Protein AF-A0A7C3PI34-F1 (afdb_monomer)

Foldseek 3Di:
DFLLLCVLLVVVQVVCQPPPLPQWGWDDDPRDIAIDGDDDPVPDDPVNVVVSVVSRVVCVVCPCVVSLLVSLLVVLLVLLQVCVVVVHDLVRSLVVLVVCLVVCVCVSNPSPPDDSVVSNVSNNVSNVVCNVVHD

Organism: NCBI:txid2282169

pLDDT: mean 86.51, std 11.8, range [46.59, 96.94]

Nearest PDB structures (foldseek):
  4mu5-assembly1_A  TM=3.185E-01  e=6.752E-01  Mus musculus
  8k8x-assembly1_B  TM=3.211E-01  e=9.393E-01  Meiothermus taiwanensis
  4mpm-assembly1_A  TM=2.311E-01  e=1.237E+00  Homo sapiens
  8wub-assembly1_A  TM=2.070E-01  e=8.890E-01  Homo sapiens

Structure (mmCIF, N/CA/C/O backbone):
data_AF-A0A7C3PI34-F1
#
_entry.id   AF-A0A7C3PI34-F1
#
loop_
_atom_site.group_PDB
_atom_site.id
_atom_site.type_symbol
_atom_site.label_atom_id
_atom_site.label_alt_id
_atom_site.label_comp_id
_atom_site.labe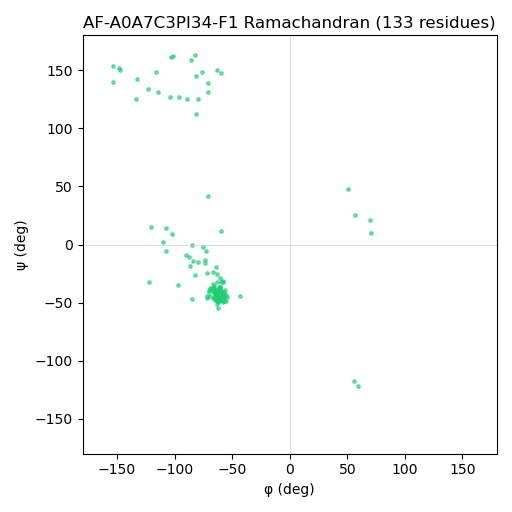l_asym_id
_atom_site.label_entity_id
_atom_site.label_seq_id
_atom_site.pdbx_PDB_ins_code
_atom_site.Cartn_x
_atom_site.Cartn_y
_atom_site.Cartn_z
_atom_site.occupancy
_atom_site.B_iso_or_equiv
_atom_site.auth_seq_id
_atom_site.auth_comp_id
_atom_site.auth_asym_id
_atom_site.auth_atom_id
_atom_site.pdbx_PDB_model_num
ATOM 1 N N . MET A 1 1 ? 12.969 -2.439 1.006 1.00 82.75 1 MET A N 1
ATOM 2 C CA . MET A 1 1 ? 12.348 -2.947 2.250 1.00 82.75 1 MET A CA 1
ATOM 3 C C . MET A 1 1 ? 12.422 -4.475 2.241 1.00 82.75 1 MET A C 1
ATOM 5 O O . MET A 1 1 ? 12.294 -5.023 1.149 1.00 82.75 1 MET A O 1
ATOM 9 N N . PRO A 1 2 ? 12.654 -5.156 3.380 1.00 88.75 2 PRO A N 1
ATOM 10 C CA . PRO A 1 2 ? 12.619 -6.622 3.456 1.00 88.75 2 PRO A CA 1
ATOM 11 C C . PRO A 1 2 ? 11.252 -7.200 3.058 1.00 88.75 2 PRO A C 1
ATOM 13 O O . PRO A 1 2 ? 10.220 -6.585 3.313 1.00 88.75 2 PRO A O 1
ATOM 16 N N . ALA A 1 3 ? 11.223 -8.389 2.461 1.00 88.06 3 ALA A N 1
ATOM 17 C CA . ALA A 1 3 ? 9.986 -9.045 2.028 1.00 88.06 3 ALA A CA 1
ATOM 18 C C . ALA A 1 3 ? 9.036 -9.346 3.196 1.00 88.06 3 ALA A C 1
ATOM 20 O O . ALA A 1 3 ? 7.824 -9.175 3.070 1.00 88.06 3 ALA A O 1
ATOM 21 N N . GLN A 1 4 ? 9.585 -9.722 4.354 1.00 85.62 4 GLN A N 1
ATOM 22 C CA . GLN A 1 4 ? 8.802 -9.958 5.568 1.00 85.62 4 GLN A CA 1
ATOM 23 C C . GLN A 1 4 ? 7.994 -8.712 5.960 1.00 85.62 4 GLN A C 1
ATOM 25 O O . GLN A 1 4 ? 6.795 -8.797 6.197 1.00 85.62 4 GLN A O 1
ATOM 30 N N . SER A 1 5 ? 8.621 -7.538 5.888 1.00 82.50 5 SER A N 1
ATOM 31 C CA . SER A 1 5 ? 7.983 -6.238 6.117 1.00 82.50 5 SER A CA 1
ATOM 32 C C . SER A 1 5 ? 6.944 -5.855 5.056 1.00 82.50 5 SER A C 1
ATOM 34 O O . SER A 1 5 ? 6.059 -5.053 5.319 1.00 82.50 5 SER A O 1
ATOM 36 N N . ALA A 1 6 ? 7.029 -6.411 3.847 1.00 85.44 6 ALA A N 1
ATOM 37 C CA . ALA A 1 6 ? 6.057 -6.168 2.780 1.00 85.44 6 ALA A CA 1
ATOM 38 C C . ALA A 1 6 ? 4.851 -7.120 2.835 1.00 85.44 6 ALA A C 1
ATOM 40 O O . ALA A 1 6 ? 3.822 -6.847 2.221 1.00 85.44 6 ALA A O 1
ATOM 41 N N . THR A 1 7 ? 4.985 -8.248 3.539 1.00 85.50 7 THR A N 1
ATOM 42 C CA . THR A 1 7 ? 4.018 -9.356 3.520 1.00 85.50 7 THR A CA 1
ATOM 43 C C . THR A 1 7 ? 2.598 -8.927 3.918 1.00 85.50 7 THR A C 1
ATOM 45 O O . THR A 1 7 ? 1.657 -9.336 3.235 1.00 85.50 7 THR A O 1
ATOM 48 N N . PRO A 1 8 ? 2.396 -8.070 4.940 1.00 84.06 8 PRO A N 1
ATOM 49 C CA . PRO A 1 8 ? 1.048 -7.642 5.322 1.00 84.06 8 PRO A CA 1
ATOM 50 C C . PRO A 1 8 ? 0.312 -6.833 4.248 1.00 84.06 8 PRO A C 1
ATOM 52 O O . PRO A 1 8 ? -0.910 -6.760 4.292 1.00 84.06 8 PRO A O 1
ATOM 55 N N . PHE A 1 9 ? 1.041 -6.261 3.286 1.00 85.81 9 PHE A N 1
ATOM 56 C CA . PHE A 1 9 ? 0.513 -5.388 2.236 1.00 85.81 9 PHE A CA 1
ATOM 57 C C . PHE A 1 9 ? 0.373 -6.098 0.887 1.00 85.81 9 PHE A C 1
ATOM 59 O O . PHE A 1 9 ? 0.167 -5.443 -0.128 1.00 85.81 9 PHE A O 1
ATOM 66 N N . LEU A 1 10 ? 0.550 -7.424 0.818 1.00 89.81 10 LEU A N 1
ATOM 67 C CA . LEU A 1 10 ? 0.590 -8.140 -0.463 1.00 89.81 10 LEU A CA 1
ATOM 68 C C . LEU A 1 10 ? -0.661 -7.916 -1.316 1.00 89.81 10 LEU A C 1
ATOM 70 O O . LEU A 1 10 ? -0.538 -7.772 -2.529 1.00 89.81 10 LEU A O 1
ATOM 74 N N . ALA A 1 11 ? -1.843 -7.872 -0.701 1.00 91.31 11 ALA A N 1
ATOM 75 C CA . ALA A 1 11 ? -3.083 -7.623 -1.425 1.00 91.31 11 ALA A CA 1
ATOM 76 C C . ALA A 1 11 ? -3.093 -6.212 -2.033 1.00 91.31 11 ALA A C 1
ATOM 78 O O . ALA A 1 11 ? -3.349 -6.063 -3.224 1.00 91.31 11 ALA A O 1
ATOM 79 N N . GLU A 1 12 ? -2.733 -5.200 -1.248 1.00 90.69 12 GLU A N 1
ATOM 80 C CA . GLU A 1 12 ? -2.669 -3.800 -1.672 1.00 90.69 12 GLU A CA 1
ATOM 81 C C . GLU A 1 12 ? -1.577 -3.571 -2.727 1.00 90.69 12 GLU A C 1
ATOM 83 O O . GLU A 1 12 ? -1.787 -2.842 -3.691 1.00 90.69 12 GLU A O 1
ATOM 88 N N . LEU A 1 13 ? -0.428 -4.242 -2.604 1.00 92.81 13 LEU A N 1
ATOM 89 C CA . LEU A 1 13 ? 0.646 -4.199 -3.601 1.00 92.81 13 LEU A CA 1
ATOM 90 C C . LEU A 1 13 ? 0.200 -4.809 -4.937 1.00 92.81 13 LEU A C 1
ATOM 92 O O . LEU A 1 13 ? 0.547 -4.286 -5.996 1.00 92.81 13 LEU A O 1
ATOM 96 N N . LEU A 1 14 ? -0.561 -5.908 -4.907 1.00 93.88 14 LEU A N 1
ATOM 97 C CA . LEU A 1 14 ? -1.128 -6.524 -6.111 1.00 93.88 14 LEU A CA 1
ATOM 98 C C . LEU A 1 14 ? -2.227 -5.658 -6.739 1.00 93.88 14 LEU A C 1
ATOM 100 O O . LEU A 1 14 ? -2.296 -5.565 -7.961 1.00 93.88 14 LEU A O 1
ATOM 104 N N . GLU A 1 15 ? -3.043 -5.004 -5.918 1.00 92.94 15 GLU A N 1
ATOM 105 C CA . GLU A 1 15 ? -4.056 -4.044 -6.363 1.00 92.94 15 GLU A CA 1
ATOM 106 C C . GLU A 1 15 ? -3.392 -2.828 -7.034 1.00 92.94 15 GLU A C 1
ATOM 108 O O . GLU A 1 15 ? -3.697 -2.498 -8.178 1.00 92.94 15 GLU A O 1
ATOM 113 N N . ALA A 1 16 ? -2.362 -2.247 -6.412 1.00 92.31 16 ALA A N 1
ATOM 114 C CA . ALA A 1 16 ? -1.567 -1.172 -7.008 1.00 92.31 16 ALA A CA 1
ATOM 115 C C . ALA A 1 16 ? -0.876 -1.603 -8.318 1.00 92.31 16 ALA A C 1
ATOM 117 O O . ALA A 1 16 ? -0.822 -0.842 -9.292 1.00 92.31 16 ALA A O 1
ATOM 118 N N . ASN A 1 17 ? -0.381 -2.843 -8.378 1.00 94.44 17 ASN A N 1
ATOM 119 C CA . ASN A 1 17 ? 0.166 -3.435 -9.601 1.00 94.44 17 ASN A CA 1
ATOM 120 C C . ASN A 1 17 ? -0.834 -3.472 -10.757 1.00 94.44 17 ASN A C 1
ATOM 122 O O . ASN A 1 17 ? -0.429 -3.401 -11.915 1.00 94.44 17 ASN A O 1
ATOM 126 N N . PHE A 1 18 ? -2.118 -3.609 -10.442 1.00 91.56 18 PHE A N 1
ATOM 127 C CA . PHE A 1 18 ? -3.177 -3.676 -11.431 1.00 91.56 18 PHE A CA 1
ATOM 128 C C . PHE A 1 18 ? -3.651 -2.278 -11.852 1.00 91.56 18 PHE A C 1
ATOM 130 O O . PHE A 1 18 ? -3.733 -1.999 -13.047 1.00 91.56 18 PHE A O 1
ATOM 137 N N . ASP A 1 19 ? -3.899 -1.387 -10.889 1.00 89.50 19 ASP A N 1
ATOM 138 C CA . ASP A 1 19 ? -4.620 -0.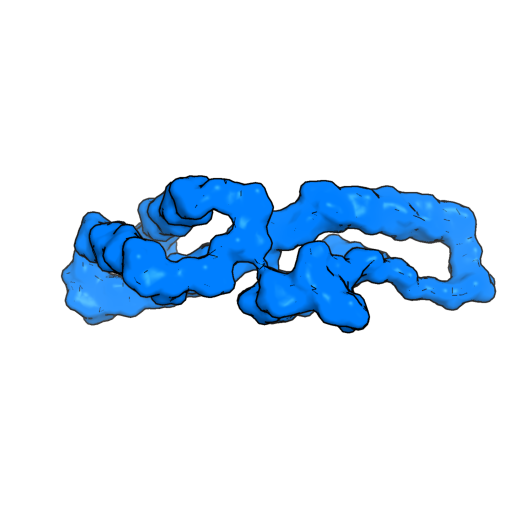137 -11.148 1.00 89.50 19 ASP A CA 1
ATOM 139 C C . ASP A 1 19 ? -3.723 1.090 -11.367 1.00 89.50 19 ASP A C 1
ATOM 141 O O . ASP A 1 19 ? -4.071 1.985 -12.140 1.00 89.50 19 ASP A O 1
ATOM 145 N N . THR A 1 20 ? -2.580 1.186 -10.679 1.00 85.19 20 THR A N 1
ATOM 146 C CA . THR A 1 20 ? -1.894 2.485 -10.506 1.00 85.19 20 THR A CA 1
ATOM 147 C C . THR A 1 20 ? -0.464 2.528 -11.025 1.00 85.19 20 THR A C 1
ATOM 149 O O . THR A 1 20 ? -0.011 3.568 -11.507 1.00 85.19 20 THR A O 1
ATOM 152 N N . THR A 1 21 ? 0.258 1.414 -10.960 1.00 82.25 21 THR A N 1
ATOM 153 C CA . THR A 1 21 ? 1.707 1.376 -11.234 1.00 82.25 21 THR A CA 1
ATOM 154 C C . THR A 1 21 ? 2.069 1.359 -12.731 1.00 82.25 21 THR A C 1
ATOM 156 O O . THR A 1 21 ? 3.186 1.729 -13.096 1.00 82.25 21 THR A O 1
ATOM 159 N N . GLN A 1 22 ? 1.104 1.077 -13.616 1.00 87.06 22 GLN A N 1
ATOM 160 C CA . GLN A 1 22 ? 1.239 1.127 -15.082 1.00 87.06 22 GLN A CA 1
ATOM 161 C C . GLN A 1 22 ? 2.387 0.245 -15.612 1.00 87.06 22 GLN A C 1
ATOM 163 O O . GLN A 1 22 ? 2.331 -0.975 -15.481 1.00 87.06 22 GLN A O 1
ATOM 168 N N . GLU A 1 23 ? 3.411 0.816 -16.257 1.00 89.38 23 GLU A N 1
ATOM 169 C CA . GLU A 1 23 ? 4.528 0.042 -16.811 1.00 89.38 23 GLU A CA 1
ATOM 170 C C . GLU A 1 23 ? 5.506 -0.495 -15.752 1.00 89.38 23 GLU A C 1
ATOM 172 O O . GLU A 1 23 ? 6.293 -1.403 -16.043 1.00 89.38 23 GLU A O 1
ATOM 177 N N . VAL A 1 24 ? 5.461 0.032 -14.525 1.00 94.50 24 VAL A N 1
ATOM 178 C CA . VAL A 1 24 ? 6.252 -0.463 -13.390 1.00 94.50 24 VAL A CA 1
ATOM 179 C C . VAL A 1 24 ? 5.372 -1.284 -12.459 1.00 94.50 24 VAL A C 1
ATOM 181 O O . VAL A 1 24 ? 4.157 -1.192 -12.522 1.00 94.50 24 VAL A O 1
ATOM 184 N N . ARG A 1 25 ? 5.968 -2.110 -11.600 1.00 95.06 25 ARG A N 1
ATOM 185 C CA . ARG A 1 25 ? 5.221 -2.907 -10.618 1.00 95.06 25 ARG A CA 1
ATOM 186 C C . ARG A 1 25 ? 6.061 -3.239 -9.393 1.00 95.06 25 ARG A C 1
ATOM 188 O O . ARG A 1 25 ? 7.282 -3.361 -9.492 1.00 95.06 25 ARG A O 1
ATOM 195 N N . TYR A 1 26 ? 5.413 -3.455 -8.261 1.00 95.50 26 TYR A N 1
ATOM 196 C CA . TYR A 1 26 ? 6.011 -4.078 -7.090 1.00 95.50 26 TYR A CA 1
ATOM 197 C C . TYR A 1 26 ? 6.255 -5.572 -7.325 1.00 95.50 26 TYR A C 1
ATOM 199 O O . TYR A 1 26 ? 5.409 -6.274 -7.882 1.00 95.50 26 TYR A O 1
ATOM 207 N N . ALA A 1 27 ? 7.396 -6.083 -6.874 1.00 95.31 27 ALA A N 1
ATOM 208 C CA . ALA A 1 27 ? 7.703 -7.511 -6.892 1.00 95.31 27 ALA A CA 1
ATOM 209 C C . ALA A 1 27 ? 8.592 -7.898 -5.709 1.00 95.31 27 ALA A C 1
ATOM 211 O O . ALA A 1 27 ? 9.391 -7.092 -5.239 1.00 95.31 27 ALA A O 1
ATOM 212 N N . ILE A 1 28 ? 8.492 -9.146 -5.255 1.00 94.69 28 ILE A N 1
ATOM 213 C CA . ILE A 1 28 ? 9.381 -9.692 -4.226 1.00 94.69 28 ILE A CA 1
ATOM 214 C C . ILE A 1 28 ? 10.394 -10.621 -4.885 1.00 94.69 28 ILE A C 1
ATOM 216 O O . ILE A 1 28 ? 10.027 -11.544 -5.609 1.00 94.69 28 ILE A O 1
ATOM 220 N N . HIS A 1 29 ? 11.674 -10.378 -4.621 1.00 95.19 29 HIS A N 1
ATOM 221 C CA . HIS A 1 29 ? 12.765 -11.236 -5.066 1.00 95.19 29 HIS A CA 1
ATOM 222 C C . HIS A 1 29 ? 13.954 -11.094 -4.113 1.00 95.19 29 HIS A C 1
ATOM 224 O O . HIS A 1 29 ? 14.255 -9.981 -3.681 1.00 95.19 29 HIS A O 1
ATOM 230 N N . GLN A 1 30 ? 14.631 -12.206 -3.798 1.00 94.50 30 GLN A N 1
ATOM 231 C CA . GLN A 1 30 ? 15.763 -12.237 -2.853 1.00 94.50 30 GLN A CA 1
ATOM 232 C C . GLN A 1 30 ? 15.437 -11.552 -1.513 1.00 94.50 30 GLN A C 1
ATOM 234 O O . GLN A 1 30 ? 16.185 -10.698 -1.048 1.00 94.50 30 GLN A O 1
ATOM 239 N N . ASP A 1 31 ? 14.281 -11.887 -0.931 1.00 92.94 31 ASP A N 1
ATOM 240 C CA . ASP A 1 31 ? 13.803 -11.357 0.355 1.00 92.94 31 ASP A CA 1
ATOM 241 C C . ASP A 1 31 ? 13.697 -9.826 0.437 1.00 92.94 31 ASP A C 1
ATOM 243 O O . ASP A 1 31 ? 13.712 -9.237 1.520 1.00 92.94 31 ASP A O 1
ATOM 247 N N . VAL A 1 32 ? 13.526 -9.162 -0.707 1.00 92.69 32 VAL A N 1
ATOM 248 C CA . VAL A 1 32 ? 13.383 -7.708 -0.805 1.00 92.69 32 VAL A CA 1
ATOM 249 C C . VAL A 1 32 ? 12.204 -7.354 -1.707 1.00 92.69 32 VAL A C 1
ATOM 251 O O . VAL A 1 32 ? 11.955 -8.009 -2.720 1.00 92.69 32 VAL A O 1
ATOM 254 N N . LEU A 1 33 ? 11.478 -6.298 -1.333 1.00 92.75 33 LEU A N 1
ATOM 255 C CA . LEU A 1 33 ? 10.495 -5.644 -2.191 1.00 92.75 33 LEU A CA 1
ATOM 256 C C . LEU A 1 33 ? 11.198 -4.707 -3.184 1.00 92.75 33 LEU A C 1
ATOM 258 O O . LEU A 1 33 ? 11.927 -3.796 -2.778 1.00 92.75 33 LEU A O 1
ATOM 262 N N . TRP A 1 34 ? 10.919 -4.909 -4.467 1.00 94.81 34 TRP A N 1
ATOM 263 C CA . TRP A 1 34 ? 11.460 -4.175 -5.606 1.00 94.81 34 TRP A CA 1
ATOM 264 C C . TRP A 1 34 ? 10.371 -3.414 -6.353 1.00 94.81 34 TRP A C 1
ATOM 266 O O . TRP A 1 34 ? 9.250 -3.899 -6.480 1.00 94.81 34 TRP A O 1
ATOM 276 N N . GLY A 1 35 ? 10.742 -2.269 -6.925 1.00 95.19 35 GLY A N 1
ATOM 277 C CA . GLY A 1 35 ? 10.056 -1.708 -8.086 1.00 95.19 35 GLY A CA 1
ATOM 278 C C . GLY A 1 35 ? 10.705 -2.257 -9.354 1.00 95.19 35 GLY A C 1
ATOM 279 O O . GLY A 1 35 ? 11.923 -2.162 -9.512 1.00 95.19 35 GLY A O 1
ATOM 280 N N . VAL A 1 36 ? 9.912 -2.854 -10.238 1.00 95.94 36 VAL A N 1
ATOM 281 C CA . VAL A 1 36 ? 10.388 -3.567 -11.425 1.00 95.94 36 VAL A CA 1
ATOM 282 C C . VAL A 1 36 ? 9.757 -2.978 -12.677 1.00 95.94 36 VAL A C 1
ATOM 284 O O . VAL A 1 36 ? 8.547 -2.791 -12.749 1.00 95.94 36 VAL A O 1
ATOM 287 N N . PHE A 1 37 ? 10.592 -2.751 -13.687 1.00 95.94 37 PHE A N 1
ATOM 288 C CA . PHE A 1 37 ? 10.184 -2.520 -15.067 1.00 95.94 37 PHE A CA 1
ATOM 289 C C . PHE A 1 37 ? 10.699 -3.683 -15.915 1.00 95.94 37 PHE A C 1
ATOM 291 O O . PHE A 1 37 ? 11.868 -4.056 -15.812 1.00 95.94 37 PHE A O 1
ATOM 298 N N . GLN A 1 38 ? 9.837 -4.266 -16.746 1.00 94.38 38 GLN A N 1
ATOM 299 C CA . GLN A 1 38 ? 10.210 -5.356 -17.643 1.00 94.38 38 GLN A CA 1
ATOM 300 C C . GLN A 1 38 ? 9.657 -5.074 -19.034 1.00 94.38 38 GLN A C 1
ATOM 302 O O . GLN A 1 38 ? 8.452 -4.902 -19.199 1.00 94.38 38 GLN A O 1
ATOM 307 N N . HIS A 1 39 ? 10.538 -5.075 -20.033 1.00 94.56 39 HIS A N 1
ATOM 308 C CA . HIS A 1 39 ? 10.181 -4.786 -21.416 1.00 94.56 39 HIS A CA 1
ATOM 309 C C . HIS A 1 39 ? 11.048 -5.588 -22.392 1.00 94.56 39 HIS A C 1
ATOM 311 O O . HIS A 1 39 ? 12.204 -5.897 -22.099 1.00 94.56 39 HIS A O 1
ATOM 317 N N . SER A 1 40 ? 10.506 -5.912 -23.568 1.00 95.12 40 SER A N 1
ATOM 318 C CA . SER A 1 40 ? 11.285 -6.519 -24.653 1.00 95.12 40 SER A CA 1
ATOM 319 C C . SER A 1 40 ? 12.245 -5.497 -25.255 1.00 95.12 40 SER A C 1
ATOM 321 O O . SER A 1 40 ? 11.827 -4.404 -25.632 1.00 95.12 40 SER A O 1
ATOM 323 N N . VAL A 1 41 ? 13.519 -5.859 -25.411 1.00 92.81 41 VAL A N 1
ATOM 324 C CA . VAL A 1 41 ? 14.530 -4.964 -26.001 1.00 92.81 41 VAL A CA 1
ATOM 325 C C . VAL A 1 41 ? 14.166 -4.577 -27.436 1.00 92.81 41 VAL A C 1
ATOM 327 O O . VAL A 1 41 ? 14.355 -3.431 -27.823 1.00 92.81 41 VAL A O 1
ATOM 330 N N . ALA A 1 42 ? 13.587 -5.502 -28.207 1.00 95.88 42 ALA A N 1
ATOM 331 C CA . ALA A 1 42 ? 13.251 -5.270 -29.613 1.00 95.88 42 ALA A CA 1
ATOM 332 C C . ALA A 1 42 ? 12.212 -4.154 -29.822 1.00 95.88 42 ALA A C 1
ATOM 334 O O . ALA A 1 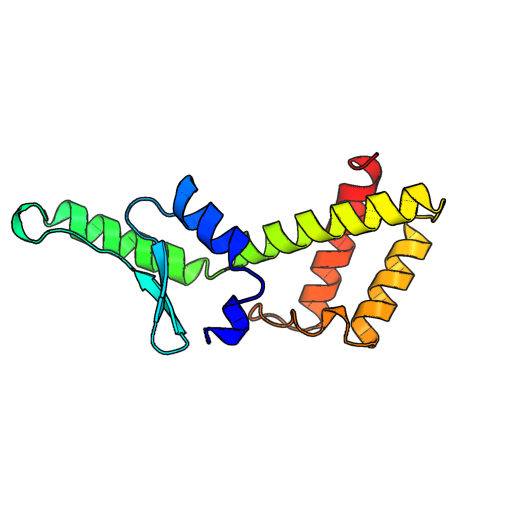42 ? 12.178 -3.553 -30.891 1.00 95.88 42 ALA A O 1
ATOM 335 N N . GLY A 1 43 ? 11.370 -3.891 -28.819 1.00 94.44 43 GLY A N 1
ATOM 336 C CA . GLY A 1 43 ? 10.350 -2.843 -28.867 1.00 94.44 43 GLY A CA 1
ATOM 337 C C . GLY A 1 43 ? 10.634 -1.657 -27.951 1.00 94.44 43 GLY A C 1
ATOM 338 O O . GLY A 1 43 ? 9.779 -0.790 -27.839 1.00 94.44 43 GLY A O 1
ATOM 339 N N . LEU A 1 44 ? 11.766 -1.637 -27.241 1.00 96.31 44 LEU A N 1
ATOM 340 C CA . LEU A 1 44 ? 12.042 -0.603 -26.247 1.00 96.31 44 LEU A CA 1
ATOM 341 C C . LEU A 1 44 ? 12.562 0.661 -26.935 1.00 96.31 44 LEU A C 1
ATOM 343 O O . LEU A 1 44 ? 13.683 0.667 -27.449 1.00 96.31 44 LEU A O 1
ATOM 347 N N . SER A 1 45 ? 11.784 1.744 -26.905 1.00 96.94 45 SER A N 1
ATOM 348 C CA . SER A 1 45 ? 12.289 3.052 -27.319 1.00 96.94 45 SER A CA 1
ATOM 349 C C . SER A 1 45 ? 12.996 3.776 -26.159 1.00 96.94 45 SER A C 1
ATOM 351 O O . SER A 1 45 ? 12.731 3.500 -24.983 1.00 96.94 45 SER A O 1
ATOM 353 N N . PRO A 1 46 ? 13.870 4.759 -26.452 1.00 96.50 46 PRO A N 1
ATOM 354 C CA . PRO A 1 46 ? 14.448 5.615 -25.417 1.00 96.50 46 PRO A CA 1
ATOM 355 C C . PRO A 1 46 ? 13.396 6.375 -24.596 1.00 96.50 46 PRO A C 1
ATOM 357 O O . PRO A 1 46 ? 13.613 6.623 -23.412 1.00 96.50 46 PRO A O 1
ATOM 360 N N . ALA A 1 47 ? 12.262 6.733 -25.209 1.00 95.88 47 ALA A N 1
ATOM 361 C CA . ALA A 1 47 ? 11.176 7.436 -24.532 1.00 95.88 47 ALA A CA 1
ATOM 362 C C . ALA A 1 47 ? 10.473 6.531 -23.508 1.00 95.88 47 ALA A C 1
ATOM 364 O O . ALA A 1 47 ? 10.273 6.955 -22.371 1.00 95.88 47 ALA A O 1
ATOM 365 N N . ASP A 1 48 ? 10.190 5.277 -23.874 1.00 94.25 48 ASP A N 1
ATOM 366 C CA . ASP A 1 48 ? 9.5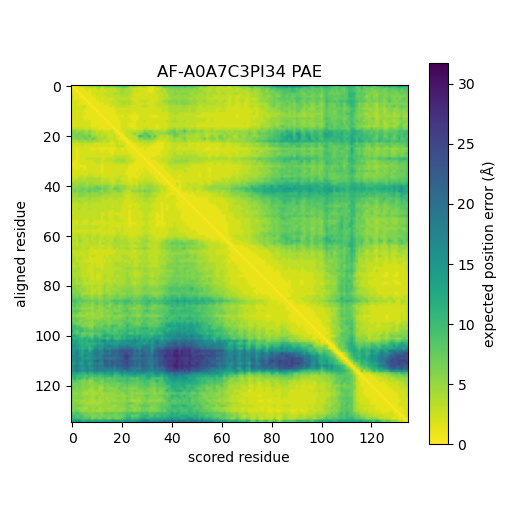83 4.291 -22.967 1.00 94.25 48 ASP A CA 1
ATOM 367 C C . ASP A 1 48 ? 10.499 4.019 -21.771 1.00 94.25 48 ASP A C 1
ATOM 369 O O . ASP A 1 48 ? 10.060 3.998 -20.622 1.00 94.25 48 ASP A O 1
ATOM 373 N N . PHE A 1 49 ? 11.803 3.870 -22.027 1.00 95.50 49 PHE A N 1
ATOM 374 C CA . PHE A 1 49 ? 12.780 3.651 -20.966 1.00 95.50 49 PHE A CA 1
ATOM 375 C C . PHE A 1 49 ? 12.888 4.854 -20.017 1.00 95.50 49 PHE A C 1
ATOM 377 O O . PHE A 1 49 ? 12.926 4.681 -18.798 1.00 95.50 49 PHE A O 1
ATOM 384 N N . ALA A 1 50 ? 12.897 6.079 -20.554 1.00 96.56 50 ALA A N 1
ATOM 385 C CA . ALA A 1 50 ? 12.916 7.293 -19.742 1.00 96.56 50 ALA A CA 1
ATOM 386 C C . ALA A 1 50 ? 11.641 7.438 -18.893 1.00 96.56 50 ALA A C 1
ATOM 388 O O . ALA A 1 50 ? 11.737 7.776 -17.711 1.00 96.56 50 ALA A O 1
ATOM 389 N N . ALA A 1 51 ? 10.468 7.142 -19.462 1.00 95.00 51 ALA A N 1
ATOM 390 C CA . ALA A 1 51 ? 9.195 7.155 -18.743 1.00 95.00 51 ALA A CA 1
ATOM 391 C C . ALA A 1 51 ? 9.184 6.132 -17.596 1.00 95.00 51 ALA A C 1
ATOM 393 O O . ALA A 1 51 ? 8.906 6.492 -16.450 1.00 95.00 51 ALA A O 1
ATOM 394 N N . ALA A 1 52 ? 9.601 4.893 -17.868 1.00 95.31 52 ALA A N 1
ATOM 395 C CA . ALA A 1 52 ? 9.703 3.847 -16.858 1.00 95.31 52 ALA A CA 1
ATOM 396 C C . ALA A 1 52 ? 10.662 4.218 -15.715 1.00 95.31 52 ALA A C 1
ATOM 398 O O . ALA A 1 52 ? 10.346 3.994 -14.547 1.00 95.31 52 ALA A O 1
ATOM 399 N N . LEU A 1 53 ? 11.812 4.834 -16.019 1.00 95.75 53 LEU A N 1
ATOM 400 C CA . LEU A 1 53 ? 12.744 5.322 -14.996 1.00 95.75 53 LEU A CA 1
ATOM 401 C C . LEU A 1 53 ? 12.115 6.398 -14.107 1.00 95.75 53 LEU A C 1
ATOM 403 O O . LEU A 1 53 ? 12.233 6.316 -12.885 1.00 95.75 53 LEU A O 1
ATOM 407 N N . GLN A 1 54 ? 11.430 7.383 -14.696 1.00 95.62 54 GLN A N 1
ATOM 408 C CA . GLN A 1 54 ? 10.727 8.411 -13.924 1.00 95.62 54 GLN A CA 1
ATOM 409 C C . GLN A 1 54 ? 9.673 7.788 -13.007 1.00 95.62 54 GLN A C 1
ATOM 411 O O . GLN A 1 54 ? 9.593 8.135 -11.830 1.00 95.62 54 GLN A O 1
ATOM 416 N N . ARG A 1 55 ? 8.921 6.798 -13.495 1.00 93.50 55 ARG A N 1
ATOM 417 C CA . ARG A 1 55 ? 7.943 6.091 -12.663 1.00 93.50 55 ARG A CA 1
ATOM 418 C C . ARG A 1 55 ? 8.565 5.255 -11.567 1.00 93.50 55 ARG A C 1
ATOM 420 O O . ARG A 1 55 ? 8.041 5.267 -10.464 1.00 93.50 55 ARG A O 1
ATOM 427 N N . LEU A 1 56 ? 9.679 4.571 -11.819 1.00 95.56 56 LEU A N 1
ATOM 428 C CA . LEU A 1 56 ? 10.398 3.850 -10.766 1.00 95.56 56 LEU A CA 1
ATOM 429 C C . LEU A 1 56 ? 10.878 4.801 -9.664 1.00 95.56 56 LEU A C 1
ATOM 431 O O . LEU A 1 56 ? 10.845 4.434 -8.491 1.00 95.56 56 LEU A O 1
ATOM 435 N N . LEU A 1 57 ? 11.297 6.021 -10.017 1.00 94.75 57 LEU A N 1
ATOM 436 C CA . LEU A 1 57 ? 11.664 7.043 -9.036 1.00 94.75 57 LEU A CA 1
ATOM 437 C C . LEU A 1 57 ? 10.455 7.503 -8.219 1.00 94.75 57 LEU A C 1
ATOM 439 O O . LEU A 1 57 ? 10.551 7.546 -6.994 1.00 94.75 57 LEU A O 1
ATOM 443 N N . VAL A 1 58 ? 9.324 7.781 -8.873 1.00 91.94 58 VAL A N 1
ATOM 444 C CA . VAL A 1 58 ? 8.067 8.135 -8.192 1.00 91.94 58 VAL A CA 1
ATOM 445 C C . VAL A 1 58 ? 7.606 7.000 -7.277 1.00 91.94 58 VAL A C 1
ATOM 447 O O . VAL A 1 58 ? 7.351 7.242 -6.102 1.00 91.94 58 VAL A O 1
ATOM 450 N N . LEU A 1 59 ? 7.591 5.758 -7.768 1.00 91.50 59 LEU A N 1
ATOM 451 C CA . LEU A 1 59 ? 7.225 4.564 -7.003 1.00 91.50 59 LEU A CA 1
ATOM 452 C C . LEU A 1 59 ? 8.128 4.393 -5.777 1.00 91.50 59 LEU A C 1
ATOM 454 O O . LEU A 1 59 ? 7.661 4.110 -4.678 1.00 91.50 59 LEU A O 1
ATOM 458 N N . LYS A 1 60 ? 9.438 4.610 -5.943 1.00 90.12 60 LYS A N 1
ATOM 459 C CA . LYS A 1 60 ? 10.400 4.566 -4.839 1.00 90.12 60 LYS A CA 1
ATOM 460 C C . LYS A 1 60 ? 10.158 5.684 -3.824 1.00 90.12 60 LYS A C 1
ATOM 462 O O . LYS A 1 60 ? 10.314 5.439 -2.633 1.00 90.12 60 LYS A O 1
ATOM 467 N N . GLN A 1 61 ? 9.824 6.889 -4.283 1.00 88.81 61 GLN A N 1
ATOM 468 C CA . GLN A 1 61 ? 9.564 8.038 -3.417 1.00 88.81 61 GLN A CA 1
ATOM 469 C C . GLN A 1 61 ? 8.258 7.883 -2.632 1.00 88.81 61 GLN A C 1
ATOM 471 O O . GLN A 1 61 ? 8.225 8.234 -1.460 1.00 88.81 61 GLN A O 1
ATOM 476 N N . GLN A 1 62 ? 7.215 7.337 -3.261 1.00 85.44 62 GLN A N 1
ATOM 477 C CA . GLN A 1 62 ? 5.939 6.999 -2.620 1.00 85.44 62 GLN A CA 1
ATOM 478 C C . GLN A 1 62 ? 6.054 5.789 -1.684 1.00 85.44 62 GLN A C 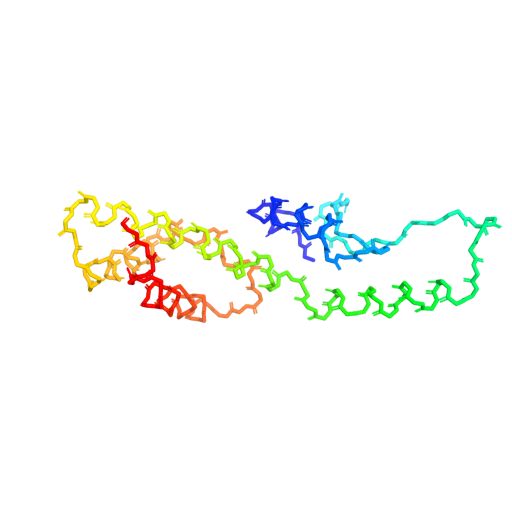1
ATOM 480 O O . GLN A 1 62 ? 5.236 5.616 -0.783 1.00 85.44 62 GLN A O 1
ATOM 485 N N . GLY A 1 63 ? 7.044 4.922 -1.913 1.00 86.25 63 GLY A N 1
ATOM 486 C CA . GLY A 1 63 ? 7.257 3.730 -1.106 1.00 86.25 63 GLY A CA 1
ATOM 487 C C . GLY A 1 63 ? 6.034 2.818 -1.135 1.00 86.25 63 GLY A C 1
ATOM 488 O O . GLY A 1 63 ? 5.621 2.365 -2.201 1.00 86.25 63 GLY A O 1
ATOM 489 N N . ILE A 1 64 ? 5.480 2.536 0.042 1.00 86.00 64 ILE A N 1
ATOM 490 C CA . ILE A 1 64 ? 4.255 1.743 0.216 1.00 86.00 64 ILE A CA 1
ATOM 491 C C . ILE A 1 64 ? 3.155 2.542 0.928 1.00 86.00 64 ILE A C 1
ATOM 493 O O . ILE A 1 64 ? 2.185 1.953 1.390 1.00 86.00 64 ILE A O 1
ATOM 497 N N . ASP A 1 65 ? 3.280 3.868 1.018 1.00 83.75 65 ASP A N 1
ATOM 498 C CA . ASP A 1 65 ? 2.414 4.709 1.857 1.00 83.75 65 ASP A CA 1
ATOM 499 C C . ASP A 1 65 ? 0.941 4.622 1.443 1.00 83.75 65 ASP A C 1
ATOM 501 O O . ASP A 1 65 ? 0.044 4.556 2.287 1.00 83.75 65 ASP A O 1
ATOM 505 N N . ALA A 1 66 ? 0.683 4.555 0.134 1.00 83.69 66 ALA A N 1
ATOM 506 C CA . ALA A 1 66 ? -0.661 4.352 -0.397 1.00 83.69 66 ALA A CA 1
ATOM 507 C C . ALA A 1 66 ? -1.224 2.974 -0.003 1.00 83.69 66 ALA A C 1
ATOM 509 O O . ALA A 1 66 ? -2.356 2.888 0.468 1.00 83.69 66 ALA A O 1
ATOM 510 N N . CYS A 1 67 ? -0.417 1.913 -0.121 1.00 86.06 67 CYS A N 1
ATOM 511 C CA . CYS A 1 67 ? -0.805 0.558 0.287 1.00 86.06 67 CYS A CA 1
ATOM 512 C C . CYS A 1 67 ? -1.066 0.486 1.799 1.00 86.06 67 CYS A C 1
ATOM 514 O O . CYS A 1 67 ? -2.040 -0.113 2.240 1.00 86.06 67 CYS A O 1
ATOM 516 N N . PHE A 1 68 ? -0.228 1.145 2.600 1.00 82.94 68 PHE A N 1
ATOM 517 C CA . PHE A 1 68 ? -0.390 1.248 4.045 1.00 82.94 68 PHE A CA 1
ATOM 518 C C . PHE A 1 68 ? -1.688 1.968 4.424 1.00 82.94 68 PHE A C 1
ATOM 520 O O . PHE A 1 68 ? -2.483 1.441 5.199 1.00 82.94 68 PHE A O 1
ATOM 527 N N . THR A 1 69 ? -1.937 3.135 3.827 1.00 83.56 69 THR A N 1
ATOM 528 C CA . THR A 1 69 ? -3.162 3.915 4.052 1.00 83.56 69 THR A CA 1
ATOM 529 C C . THR A 1 69 ? -4.404 3.098 3.699 1.00 83.56 69 THR A C 1
ATOM 531 O O . THR A 1 69 ? -5.360 3.055 4.472 1.00 83.56 69 THR A O 1
ATOM 534 N N . GLN A 1 70 ? -4.370 2.393 2.566 1.00 85.56 70 GLN A N 1
ATOM 535 C CA . GLN A 1 70 ? -5.473 1.551 2.122 1.00 85.56 70 GLN A CA 1
ATOM 536 C C . GLN A 1 70 ? -5.709 0.358 3.059 1.00 85.56 70 GLN A C 1
ATOM 538 O O . GLN A 1 70 ? -6.859 0.051 3.383 1.00 85.56 70 GLN A O 1
ATOM 543 N N . LEU A 1 71 ? -4.643 -0.298 3.529 1.00 85.12 71 LEU A N 1
ATOM 544 C CA . LEU A 1 71 ? -4.750 -1.394 4.491 1.00 85.12 71 LEU A CA 1
ATOM 545 C C . LEU A 1 71 ? -5.369 -0.911 5.809 1.00 85.12 71 LEU A C 1
ATOM 547 O O . LEU A 1 71 ? -6.295 -1.554 6.311 1.00 85.12 71 LEU A O 1
ATOM 551 N N . ILE A 1 72 ? -4.896 0.219 6.352 1.00 83.75 72 ILE A N 1
ATOM 552 C CA . ILE A 1 72 ? -5.464 0.812 7.572 1.00 83.75 72 ILE A CA 1
ATOM 553 C C . ILE A 1 72 ? -6.944 1.088 7.367 1.00 83.75 72 ILE A C 1
ATOM 555 O O . ILE A 1 72 ? -7.747 0.675 8.196 1.00 83.75 72 ILE A O 1
ATOM 559 N N . GLU A 1 73 ? -7.323 1.732 6.264 1.00 89.31 73 GLU A N 1
ATOM 560 C CA . GLU A 1 73 ? -8.725 2.048 6.009 1.00 89.31 73 GLU A CA 1
ATOM 561 C C . GLU A 1 73 ? -9.595 0.780 6.003 1.00 89.31 73 GLU A C 1
ATOM 563 O O . GLU A 1 73 ? -10.594 0.713 6.724 1.00 89.31 73 GLU A O 1
ATOM 568 N N . LYS A 1 74 ? -9.189 -0.262 5.260 1.00 88.38 74 LYS A N 1
ATOM 569 C CA . LYS A 1 74 ? -9.905 -1.551 5.211 1.00 88.38 74 LYS A CA 1
ATOM 570 C C . LYS A 1 74 ? -10.083 -2.147 6.612 1.00 88.38 74 LYS A C 1
ATOM 572 O O . LYS A 1 74 ? -11.164 -2.636 6.943 1.00 88.38 74 LYS A O 1
ATOM 577 N N . ARG A 1 75 ? -9.043 -2.099 7.448 1.00 86.06 75 ARG A N 1
ATOM 578 C CA . ARG A 1 75 ? -9.070 -2.637 8.816 1.00 86.06 75 ARG A CA 1
ATOM 579 C C . ARG A 1 75 ? -9.914 -1.796 9.764 1.00 86.06 75 ARG A C 1
ATOM 581 O O . ARG A 1 75 ? -10.717 -2.353 10.505 1.00 86.06 75 ARG A O 1
ATOM 588 N N . VAL A 1 76 ? -9.781 -0.476 9.722 1.00 89.62 76 VAL A N 1
ATOM 589 C CA . VAL A 1 76 ? -10.576 0.441 10.545 1.00 89.62 76 VAL A CA 1
ATOM 590 C C . VAL A 1 76 ? -12.062 0.272 10.245 1.00 89.62 76 VAL A C 1
ATOM 592 O O . VAL A 1 76 ? -12.850 0.161 11.178 1.00 89.62 76 VAL A O 1
ATOM 595 N N . ARG A 1 77 ? -12.457 0.140 8.971 1.00 93.31 77 ARG A N 1
ATOM 596 C CA . ARG A 1 77 ? -13.859 -0.143 8.614 1.00 93.31 77 ARG A CA 1
ATOM 597 C C . ARG A 1 77 ? -14.373 -1.442 9.248 1.00 93.31 77 ARG A C 1
ATOM 599 O O . ARG A 1 77 ? -15.495 -1.470 9.746 1.00 93.31 77 ARG A O 1
ATOM 606 N N . GLN A 1 78 ? -13.552 -2.496 9.282 1.00 90.38 78 GLN A N 1
ATOM 607 C CA . GLN A 1 78 ? -13.903 -3.758 9.952 1.00 90.38 78 GLN A CA 1
ATOM 608 C C . GLN A 1 78 ? -14.071 -3.577 11.466 1.00 90.38 78 GLN A C 1
ATOM 610 O O . GLN A 1 78 ? -15.033 -4.091 12.034 1.00 90.38 78 GLN A O 1
ATOM 615 N N . ILE A 1 79 ? -13.163 -2.832 12.106 1.00 90.00 79 ILE A N 1
ATOM 616 C CA . ILE A 1 79 ? -13.228 -2.530 13.543 1.00 90.00 79 ILE A CA 1
ATOM 617 C C . ILE A 1 79 ? -14.508 -1.755 13.865 1.00 90.00 79 ILE A C 1
ATOM 619 O O . ILE A 1 79 ? -15.237 -2.155 14.768 1.00 90.00 79 ILE A O 1
ATOM 623 N N . ILE A 1 80 ? -14.814 -0.697 13.107 1.00 92.88 80 ILE A N 1
ATOM 624 C CA . ILE A 1 80 ? -16.011 0.127 13.326 1.00 92.88 80 ILE A CA 1
ATOM 625 C C . ILE A 1 80 ? -17.280 -0.708 13.162 1.00 92.88 80 ILE A C 1
ATOM 627 O O . ILE A 1 80 ? -18.149 -0.661 14.029 1.00 92.88 80 ILE A O 1
ATOM 631 N N . SER A 1 81 ? -17.382 -1.504 12.093 1.00 93.81 81 SER A N 1
ATOM 632 C CA . SER A 1 81 ? -18.567 -2.337 11.858 1.00 93.81 81 SER A CA 1
ATOM 633 C C . SER A 1 81 ? -18.798 -3.320 13.012 1.00 93.81 81 SER A C 1
ATOM 635 O O . SER A 1 81 ? -19.908 -3.427 13.533 1.00 93.81 81 SER A O 1
ATOM 637 N N . LEU A 1 82 ? -17.736 -3.979 13.485 1.00 93.06 82 LEU A N 1
ATOM 638 C CA . LEU A 1 82 ? -17.820 -4.888 14.625 1.00 93.06 82 LEU A CA 1
ATOM 639 C C . LEU A 1 82 ? -18.192 -4.154 15.926 1.00 93.06 82 LEU A C 1
ATOM 641 O O . LEU A 1 82 ? -19.027 -4.642 16.687 1.00 93.06 82 LEU A O 1
ATOM 645 N N . ALA A 1 83 ? -17.606 -2.982 16.175 1.00 93.12 83 ALA A N 1
ATOM 646 C CA . ALA A 1 83 ? -17.883 -2.166 17.354 1.00 93.12 83 ALA A CA 1
ATOM 647 C C . ALA A 1 83 ? -19.348 -1.702 17.392 1.00 93.12 83 ALA A C 1
ATOM 649 O O . ALA A 1 83 ? -20.023 -1.854 18.414 1.00 93.12 83 ALA A O 1
ATOM 650 N N . LYS A 1 84 ? -19.881 -1.222 16.260 1.00 93.88 84 LYS A N 1
ATOM 651 C CA . LYS A 1 84 ? -21.287 -0.812 16.127 1.00 93.88 84 LYS A CA 1
ATOM 652 C C . LYS A 1 84 ? -22.251 -1.977 16.324 1.00 93.88 84 LYS A C 1
ATOM 654 O O . LYS A 1 84 ? -23.232 -1.832 17.050 1.00 93.88 84 LYS A O 1
ATOM 659 N N . GLN A 1 85 ? -21.941 -3.153 15.775 1.00 93.44 85 GLN A N 1
ATOM 660 C CA . GLN A 1 85 ? -22.724 -4.373 16.018 1.00 93.44 85 GLN A CA 1
ATOM 661 C C . GLN A 1 85 ? -22.764 -4.763 17.502 1.00 93.44 85 GLN A C 1
ATOM 663 O O . GLN A 1 85 ? -23.765 -5.298 17.974 1.00 93.44 85 GLN A O 1
ATOM 668 N N . GLN A 1 86 ? -21.695 -4.477 18.246 1.00 93.00 86 GLN A N 1
ATOM 669 C CA . GLN A 1 86 ? -21.614 -4.703 19.690 1.00 93.00 86 GLN A CA 1
ATOM 670 C C . GLN A 1 86 ? -22.210 -3.554 20.524 1.00 93.00 86 GLN A C 1
ATOM 672 O O . GLN A 1 86 ? -22.207 -3.631 21.752 1.00 93.00 86 GLN A O 1
ATOM 677 N N . GLY A 1 87 ? -22.725 -2.494 19.889 1.00 93.44 87 GLY A N 1
ATOM 678 C CA . GLY A 1 87 ? -23.261 -1.313 20.569 1.00 93.44 87 GLY A CA 1
ATOM 679 C C . GLY A 1 87 ? -22.196 -0.457 21.263 1.00 93.44 87 GLY A C 1
ATOM 680 O O . GLY A 1 87 ? -22.519 0.282 22.192 1.00 93.44 87 GLY A O 1
ATOM 681 N N . GLN A 1 88 ? -20.929 -0.570 20.856 1.00 93.81 88 GLN A N 1
ATOM 682 C CA . GLN A 1 88 ? -19.834 0.227 21.405 1.00 93.81 88 GLN A CA 1
ATOM 683 C C . GLN A 1 88 ? -19.863 1.660 20.859 1.00 93.81 88 GLN A C 1
ATOM 685 O O . GLN A 1 88 ? -20.258 1.909 19.719 1.00 93.81 88 GLN A O 1
ATOM 690 N N . SER A 1 89 ? -19.419 2.615 21.680 1.00 94.31 89 SER A N 1
ATOM 691 C CA . SER A 1 89 ? -19.208 3.997 21.248 1.00 94.31 89 SER A CA 1
ATOM 692 C C . SER A 1 89 ? -17.859 4.165 20.544 1.00 94.31 89 SER A C 1
ATOM 694 O O . SER A 1 89 ? -16.948 3.344 20.697 1.00 94.31 89 SER A O 1
ATOM 696 N N . MET A 1 90 ? -17.709 5.275 19.818 1.00 94.44 90 MET A N 1
ATOM 697 C CA . MET A 1 90 ? -16.442 5.658 19.192 1.00 94.44 90 MET A CA 1
ATOM 698 C C . MET A 1 90 ? -15.312 5.732 20.226 1.00 94.44 90 MET A C 1
ATOM 700 O O . MET A 1 90 ? -14.273 5.106 20.039 1.00 94.44 90 MET A O 1
ATOM 704 N N . ASP A 1 91 ? -15.551 6.406 21.355 1.00 93.56 91 ASP A N 1
ATOM 705 C CA . ASP A 1 91 ? -14.565 6.560 22.432 1.00 93.56 91 ASP A CA 1
ATOM 706 C C . ASP A 1 91 ? -14.109 5.211 23.007 1.00 93.56 91 ASP A C 1
ATOM 708 O O . ASP A 1 91 ? -12.917 4.994 23.222 1.00 93.56 91 ASP A O 1
ATOM 712 N N . ALA A 1 92 ? -15.042 4.273 23.215 1.00 92.94 92 ALA A N 1
ATOM 713 C CA . ALA A 1 92 ? -14.713 2.930 23.697 1.00 92.94 92 ALA A CA 1
ATOM 714 C C . ALA A 1 92 ? -13.889 2.140 22.665 1.00 92.94 92 ALA A C 1
ATOM 716 O O . ALA A 1 92 ? -12.978 1.386 23.019 1.00 92.94 92 ALA A O 1
ATOM 717 N N . THR A 1 93 ? -14.176 2.345 21.379 1.00 93.19 93 THR A N 1
ATOM 718 C CA . THR A 1 93 ? -13.442 1.711 20.278 1.00 93.19 93 THR A CA 1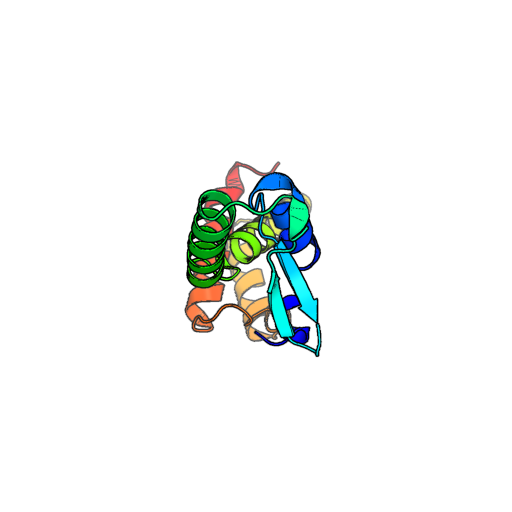
ATOM 719 C C . THR A 1 93 ? -12.027 2.285 20.154 1.00 93.19 93 THR A C 1
ATOM 721 O O . THR A 1 93 ? -11.077 1.525 19.984 1.00 93.19 93 THR A O 1
ATOM 724 N N . LEU A 1 94 ? -11.860 3.604 20.315 1.00 91.94 94 LEU A N 1
ATOM 725 C CA . LEU A 1 94 ? -10.552 4.270 20.348 1.00 91.94 94 LEU A CA 1
ATOM 726 C C . 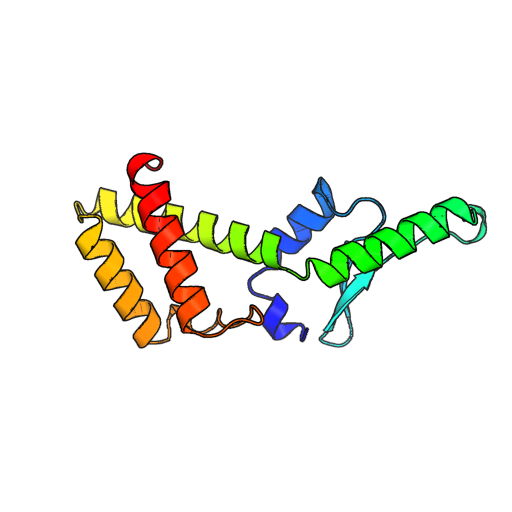LEU A 1 94 ? -9.686 3.759 21.506 1.00 91.94 94 LEU A C 1
ATOM 728 O O . LEU A 1 94 ? -8.525 3.423 21.293 1.00 91.94 94 LEU A O 1
ATOM 732 N N . GLN A 1 95 ? -10.258 3.612 22.705 1.00 89.50 95 GLN A N 1
ATOM 733 C CA . GLN A 1 95 ? -9.545 3.036 23.853 1.00 89.50 95 GLN A CA 1
ATOM 734 C C . GLN A 1 95 ? -9.131 1.579 23.615 1.00 89.50 95 GLN A C 1
ATOM 736 O O . GLN A 1 95 ? -8.035 1.169 23.990 1.00 89.50 95 GLN A O 1
ATOM 741 N N . THR A 1 96 ? -9.990 0.792 22.964 1.00 87.38 96 THR A N 1
ATOM 742 C CA . THR A 1 96 ? -9.668 -0.596 22.599 1.00 87.38 96 THR A CA 1
ATOM 743 C C . THR A 1 96 ? -8.523 -0.646 21.586 1.00 87.38 96 THR A C 1
ATOM 745 O O . THR A 1 96 ? -7.628 -1.481 21.698 1.00 87.38 96 THR A O 1
ATOM 748 N N . LEU A 1 97 ? -8.520 0.273 20.619 1.00 85.12 97 LEU A N 1
ATOM 749 C CA . LEU A 1 97 ? -7.461 0.395 19.622 1.00 85.12 97 LEU A CA 1
ATOM 750 C C . LEU A 1 97 ? -6.118 0.784 20.256 1.00 85.12 97 LEU A C 1
ATOM 752 O O . LEU A 1 97 ? -5.092 0.206 19.900 1.00 85.12 97 LEU A O 1
ATOM 756 N N . ASP A 1 98 ? -6.131 1.700 21.226 1.00 83.12 98 ASP A N 1
ATOM 757 C CA . ASP A 1 98 ? -4.949 2.046 22.020 1.00 83.12 98 ASP A CA 1
ATOM 758 C C . ASP A 1 98 ? -4.406 0.829 22.779 1.00 83.12 98 ASP A C 1
ATOM 760 O O . ASP A 1 98 ? -3.205 0.563 22.750 1.00 83.12 98 ASP A O 1
ATOM 764 N N . HIS A 1 99 ? -5.288 0.030 23.383 1.00 81.56 99 HIS A N 1
ATOM 765 C CA . HIS A 1 99 ? -4.885 -1.178 24.098 1.00 81.56 99 HIS A CA 1
ATOM 766 C C . HIS A 1 99 ? -4.291 -2.242 23.162 1.00 81.56 99 HIS A C 1
ATOM 768 O O . HIS A 1 99 ? -3.208 -2.757 23.428 1.00 81.56 99 HIS A O 1
ATOM 774 N N . PHE A 1 100 ? -4.919 -2.514 22.012 1.00 78.31 100 PHE A N 1
ATOM 775 C CA . PHE A 1 100 ? -4.369 -3.435 21.003 1.00 78.31 100 PHE A CA 1
ATOM 776 C C . PHE A 1 100 ? -3.009 -2.985 20.464 1.00 78.31 100 PHE A C 1
ATOM 778 O O . PHE A 1 100 ? -2.181 -3.806 20.049 1.00 78.31 100 PHE A O 1
ATOM 785 N N . TYR A 1 101 ? -2.775 -1.675 20.452 1.00 74.88 101 TYR A N 1
ATOM 786 C CA . TYR A 1 101 ? -1.495 -1.102 20.090 1.00 74.88 101 TYR A CA 1
ATOM 787 C C . TYR A 1 101 ? -0.427 -1.339 21.171 1.00 74.88 101 TYR A C 1
ATOM 789 O O . TYR A 1 101 ? 0.678 -1.782 20.849 1.00 74.88 101 TYR A O 1
ATOM 797 N N . GLU A 1 102 ? -0.761 -1.115 22.444 1.00 72.69 102 GLU A N 1
ATOM 798 C CA . GLU A 1 102 ? 0.112 -1.391 23.596 1.00 72.69 102 GLU A CA 1
ATOM 799 C C . GLU A 1 102 ? 0.454 -2.879 23.741 1.00 72.69 102 GLU A C 1
ATOM 801 O O . GLU A 1 102 ? 1.601 -3.229 24.025 1.00 72.69 102 GLU A O 1
ATOM 806 N N . GLU A 1 103 ? -0.513 -3.761 23.484 1.00 69.31 103 GLU A N 1
ATOM 807 C CA . GLU A 1 103 ? -0.338 -5.217 23.529 1.00 69.31 103 GLU A CA 1
ATOM 808 C C . GLU A 1 103 ? 0.483 -5.766 22.350 1.00 69.31 103 GLU A C 1
ATOM 810 O O . GLU A 1 103 ? 0.807 -6.953 22.306 1.00 69.31 103 GLU A O 1
ATOM 815 N N . GLY A 1 104 ? 0.836 -4.922 21.374 1.00 62.47 104 GLY A N 1
ATOM 816 C CA . GLY A 1 104 ? 1.598 -5.337 20.199 1.00 62.47 104 GLY A CA 1
ATOM 817 C C . GLY A 1 104 ? 0.803 -6.210 19.225 1.00 62.47 104 GLY A C 1
ATOM 818 O O . GLY A 1 104 ? 1.377 -6.700 18.255 1.00 62.47 104 GLY A O 1
ATOM 819 N N . VAL A 1 105 ? -0.514 -6.342 19.414 1.00 62.59 105 VAL A N 1
ATOM 820 C CA . VAL A 1 105 ? -1.432 -7.026 18.485 1.00 62.59 105 VAL A CA 1
ATOM 821 C C . VAL A 1 105 ? -1.471 -6.294 17.139 1.00 62.59 105 VAL A C 1
ATOM 823 O O . VAL A 1 105 ? -1.558 -6.914 16.082 1.00 62.59 105 VAL A O 1
ATOM 826 N N . MET A 1 106 ? -1.304 -4.970 17.174 1.00 62.66 106 MET A N 1
ATOM 827 C CA . MET A 1 106 ? -1.102 -4.113 15.997 1.00 62.66 106 MET A CA 1
ATOM 828 C C . MET A 1 106 ? 0.389 -3.946 15.634 1.00 62.66 106 MET A C 1
ATOM 830 O O . MET A 1 106 ? 0.728 -3.385 14.593 1.00 62.66 106 MET A O 1
ATOM 834 N N . GLY A 1 107 ? 1.288 -4.412 16.510 1.00 51.22 107 GLY A N 1
ATOM 835 C CA . GLY A 1 107 ? 2.734 -4.169 16.511 1.00 51.22 107 GLY A CA 1
ATOM 836 C C . GLY A 1 107 ? 3.523 -4.919 15.441 1.00 51.22 107 GLY A C 1
ATOM 837 O O . GLY A 1 107 ? 4.646 -4.521 15.145 1.00 51.22 107 GLY A O 1
ATOM 838 N N . ASP A 1 108 ? 2.924 -5.917 14.790 1.00 50.53 108 ASP A N 1
ATOM 839 C CA . ASP A 1 108 ? 3.499 -6.545 13.590 1.00 50.53 108 ASP A CA 1
ATOM 840 C C . ASP A 1 108 ? 3.347 -5.646 12.338 1.00 50.53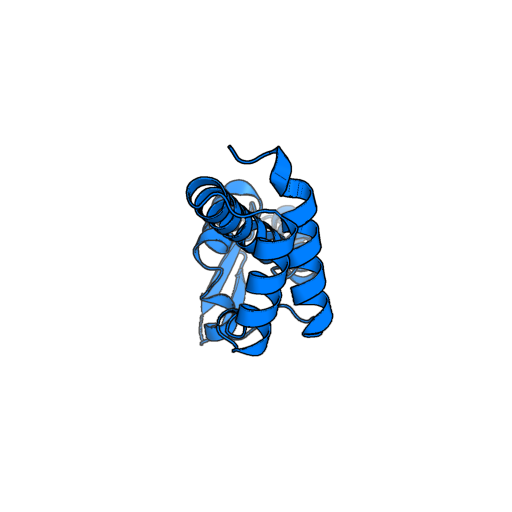 108 ASP A C 1
ATOM 842 O O . ASP A 1 108 ? 3.826 -5.981 11.261 1.00 50.53 108 ASP A O 1
ATOM 846 N N . MET A 1 109 ? 2.696 -4.477 12.469 1.00 50.94 109 MET A N 1
ATOM 847 C CA . MET A 1 109 ? 2.500 -3.487 11.400 1.00 50.94 109 MET A CA 1
ATOM 848 C C . MET A 1 109 ? 3.351 -2.215 11.551 1.00 50.94 109 MET A C 1
ATOM 850 O O . MET A 1 109 ? 3.102 -1.242 10.837 1.00 50.94 109 MET A O 1
ATOM 854 N N . SER A 1 110 ? 4.382 -2.193 12.411 1.00 50.88 110 SER A N 1
ATOM 855 C CA . SER A 1 110 ? 5.352 -1.077 12.510 1.00 50.88 110 SER A CA 1
ATOM 856 C C . SER A 1 110 ? 6.302 -1.002 11.294 1.00 50.88 110 SER A C 1
ATOM 858 O O . SER A 1 110 ? 7.515 -0.862 11.432 1.00 50.88 110 SER A O 1
ATOM 860 N N . LEU A 1 111 ? 5.75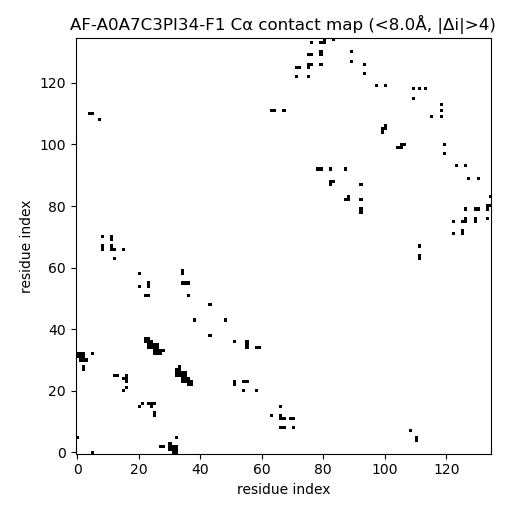1 -1.209 10.098 1.00 51.47 111 LEU A N 1
ATOM 861 C CA . LEU A 1 111 ? 6.437 -1.539 8.850 1.00 51.47 111 LEU A CA 1
ATOM 862 C C . LEU A 1 111 ? 6.453 -0.372 7.853 1.00 51.47 111 LEU A C 1
ATOM 864 O O . LEU A 1 111 ? 7.124 -0.456 6.826 1.00 51.47 111 LEU A O 1
ATOM 868 N N . GLY A 1 112 ? 5.762 0.725 8.169 1.00 48.84 112 GLY A N 1
ATOM 869 C CA . GLY A 1 112 ? 6.015 2.031 7.566 1.00 48.84 112 GLY A CA 1
ATOM 870 C C . GLY A 1 112 ? 7.195 2.691 8.275 1.00 48.84 112 GLY A C 1
ATOM 871 O O . GLY A 1 112 ? 7.365 2.534 9.477 1.00 48.84 112 GLY A O 1
ATOM 872 N N . THR A 1 113 ? 8.021 3.436 7.553 1.00 46.59 113 THR A N 1
ATOM 873 C CA . THR A 1 113 ? 9.245 4.121 8.021 1.00 46.59 113 THR A CA 1
ATOM 874 C C . THR A 1 113 ? 9.059 5.164 9.145 1.00 46.59 113 THR A C 1
ATOM 876 O O . THR A 1 113 ? 9.989 5.922 9.415 1.00 46.59 113 THR A O 1
ATOM 879 N N . GLY A 1 114 ? 7.885 5.226 9.779 1.00 54.25 114 GLY A N 1
ATOM 880 C CA . GLY A 1 114 ? 7.491 6.206 10.788 1.00 54.25 114 GLY A CA 1
ATOM 881 C C . GLY A 1 114 ? 7.558 5.695 12.228 1.00 54.25 114 GLY A C 1
ATOM 882 O O . GLY A 1 114 ? 7.600 4.491 12.503 1.00 54.25 114 GLY A O 1
ATOM 883 N N . ALA A 1 115 ? 7.574 6.639 13.166 1.00 61.16 115 ALA A N 1
ATOM 884 C CA . ALA A 1 115 ? 7.560 6.340 14.590 1.00 61.16 115 ALA A CA 1
ATOM 885 C C . ALA A 1 115 ? 6.254 5.630 14.981 1.00 61.16 115 ALA A C 1
ATOM 887 O O . ALA A 1 115 ? 5.184 5.869 14.422 1.00 61.16 115 ALA A O 1
ATOM 888 N N . LYS A 1 116 ? 6.334 4.778 16.003 1.00 64.19 116 LYS A N 1
ATOM 889 C CA . LYS A 1 116 ? 5.191 4.093 16.624 1.00 64.19 116 LYS A CA 1
ATOM 890 C C . LYS A 1 116 ? 3.978 5.020 16.840 1.00 64.19 116 LYS A C 1
ATOM 892 O O . LYS A 1 116 ? 2.844 4.670 16.529 1.00 64.19 116 LYS A O 1
ATOM 897 N N . GLU A 1 117 ? 4.228 6.223 17.332 1.00 71.38 117 GLU A N 1
ATOM 898 C CA . GLU A 1 117 ? 3.189 7.221 17.604 1.00 71.38 117 GLU A CA 1
ATOM 899 C C . GLU A 1 117 ? 2.504 7.745 16.333 1.00 71.38 117 GLU A C 1
ATOM 901 O O . GLU A 1 117 ? 1.297 7.971 16.344 1.00 71.38 117 GLU A O 1
ATOM 906 N N . GLU A 1 118 ? 3.229 7.870 15.217 1.00 74.19 118 GLU A N 1
ATOM 907 C CA . GLU A 1 118 ? 2.665 8.314 13.933 1.00 74.19 118 GLU A CA 1
ATOM 908 C C . GLU A 1 118 ? 1.699 7.275 13.364 1.00 74.19 118 GLU A C 1
ATOM 910 O O . GLU A 1 118 ? 0.646 7.624 12.831 1.00 74.19 118 GLU A O 1
ATOM 915 N N . THR A 1 119 ? 2.024 5.988 13.535 1.00 74.31 119 THR A N 1
ATOM 916 C CA . THR A 1 119 ? 1.126 4.896 13.142 1.00 74.31 119 THR A CA 1
ATOM 917 C C . THR A 1 119 ? -0.167 4.980 13.944 1.00 74.31 119 THR A C 1
ATOM 919 O O . THR A 1 119 ? -1.236 5.085 13.350 1.00 74.31 119 THR A O 1
ATOM 922 N N . LEU A 1 120 ? -0.091 5.012 15.279 1.00 80.94 120 LEU A N 1
ATOM 923 C CA . LEU A 1 120 ? -1.283 5.104 16.129 1.00 80.94 120 LEU A CA 1
ATOM 924 C C . LEU A 1 120 ? -2.130 6.349 15.811 1.00 80.94 120 LEU A C 1
ATOM 926 O O . LEU A 1 120 ? -3.354 6.255 15.721 1.00 80.94 120 LEU A O 1
ATOM 930 N N . ALA A 1 121 ? -1.489 7.496 15.573 1.00 84.44 121 ALA A N 1
ATOM 931 C CA . ALA A 1 121 ? -2.179 8.719 15.174 1.00 84.44 121 ALA A CA 1
ATOM 932 C C . ALA A 1 121 ? -2.948 8.551 13.852 1.00 84.44 121 ALA A C 1
ATOM 934 O O . ALA A 1 121 ? -4.099 8.980 13.759 1.00 84.44 121 ALA A O 1
ATOM 935 N N . ALA A 1 122 ? -2.358 7.881 12.854 1.00 82.50 122 ALA A N 1
ATOM 936 C CA . ALA A 1 122 ? -3.031 7.591 11.590 1.00 82.50 122 ALA A CA 1
ATOM 937 C C . ALA A 1 122 ? -4.258 6.683 11.783 1.00 82.50 122 ALA A C 1
ATOM 939 O O . ALA A 1 122 ? -5.305 6.937 11.189 1.00 82.50 122 ALA A O 1
ATOM 940 N N . TRP A 1 123 ? -4.165 5.665 12.644 1.00 87.38 123 TRP A N 1
ATOM 941 C CA . TRP A 1 123 ? -5.301 4.797 12.973 1.00 87.38 123 TRP A CA 1
ATOM 942 C C . TRP A 1 123 ? -6.437 5.557 13.663 1.00 87.38 123 TRP A C 1
ATOM 944 O O . TRP A 1 123 ? -7.586 5.426 13.243 1.00 87.38 123 TRP A O 1
ATOM 954 N N . ARG A 1 124 ? -6.128 6.378 14.678 1.00 89.25 124 ARG A N 1
ATOM 955 C CA . ARG A 1 124 ? -7.129 7.201 15.381 1.00 89.25 124 ARG A CA 1
ATOM 956 C C . ARG A 1 124 ? -7.839 8.154 14.425 1.00 89.25 124 ARG A C 1
ATOM 958 O O . ARG A 1 124 ? -9.064 8.171 14.382 1.00 89.25 124 ARG A O 1
ATOM 965 N N . TYR A 1 125 ? -7.070 8.863 13.598 1.00 90.06 125 TYR A N 1
ATOM 966 C CA . TYR A 1 125 ? -7.616 9.763 12.586 1.00 90.06 125 TYR A CA 1
ATOM 967 C C . TYR A 1 125 ? -8.563 9.043 11.616 1.00 90.06 125 TYR A C 1
ATOM 969 O O . TYR A 1 125 ? -9.653 9.536 11.329 1.00 90.06 125 TYR A O 1
ATOM 977 N N . GLN A 1 126 ? -8.172 7.865 11.115 1.00 90.00 126 GLN A N 1
ATOM 978 C CA . GLN A 1 126 ? -9.034 7.091 10.221 1.00 90.00 126 GLN A CA 1
ATOM 979 C C . GLN A 1 126 ? -10.295 6.601 10.934 1.00 90.00 126 GLN A C 1
ATOM 981 O O . GLN A 1 126 ? -11.362 6.622 10.332 1.00 90.00 126 GLN A O 1
ATOM 986 N N . LEU A 1 127 ? -10.205 6.190 12.201 1.00 93.56 127 LEU A N 1
ATOM 987 C CA . LEU A 1 127 ? -11.370 5.746 12.964 1.00 93.56 127 LEU A CA 1
ATOM 988 C C . LEU A 1 127 ? -12.376 6.880 13.149 1.00 93.56 127 LEU A C 1
ATOM 990 O O . LEU A 1 127 ? -13.542 6.701 12.808 1.00 93.56 127 LEU A O 1
ATOM 994 N N . GLU A 1 128 ? -11.921 8.041 13.618 1.00 94.12 128 GLU A N 1
ATOM 995 C CA . GLU A 1 128 ? -12.770 9.224 13.798 1.00 94.12 128 GLU A CA 1
ATOM 996 C C . GLU A 1 128 ? -13.432 9.645 12.482 1.00 94.12 128 GLU A C 1
ATOM 998 O O . GLU A 1 128 ? -14.639 9.870 12.436 1.00 94.12 128 GLU A O 1
ATOM 1003 N N . ARG A 1 129 ? -12.663 9.692 11.386 1.00 94.88 129 ARG A N 1
ATOM 1004 C CA . ARG A 1 129 ? -13.176 10.066 10.061 1.00 94.88 129 ARG A CA 1
ATOM 1005 C C . ARG A 1 129 ? -14.227 9.085 9.539 1.00 94.88 129 ARG A C 1
ATOM 1007 O O . ARG A 1 129 ? -15.212 9.508 8.947 1.00 94.88 129 ARG A O 1
ATOM 1014 N N . LEU A 1 130 ? -13.991 7.784 9.706 1.00 94.25 130 LEU A N 1
ATOM 1015 C CA . LEU A 1 130 ? -14.818 6.725 9.121 1.00 94.25 130 LEU A CA 1
ATOM 1016 C C . LEU A 1 130 ? -16.003 6.324 10.000 1.00 94.25 130 LEU A C 1
ATOM 1018 O O . LEU A 1 130 ? -16.861 5.575 9.530 1.00 94.25 130 LEU A O 1
ATOM 1022 N N . TRP A 1 131 ? -16.057 6.780 11.257 1.00 94.56 131 TRP A N 1
ATOM 1023 C CA . TRP A 1 131 ? -17.071 6.350 12.219 1.00 94.56 131 TRP A CA 1
ATOM 1024 C C . TRP A 1 131 ? -18.490 6.540 11.686 1.00 94.56 131 TRP A C 1
ATOM 1026 O O . TRP A 1 131 ? -19.301 5.621 11.771 1.00 94.56 131 TRP A O 1
ATOM 1036 N N . ASP A 1 132 ? -18.780 7.686 11.078 1.00 92.81 132 ASP A N 1
ATOM 1037 C CA . ASP A 1 132 ? -20.108 7.993 10.540 1.00 92.81 132 ASP A CA 1
ATOM 1038 C C . ASP A 1 132 ? -20.341 7.435 9.123 1.00 92.81 132 ASP A C 1
ATOM 1040 O O . ASP A 1 132 ? -21.482 7.373 8.672 1.00 92.81 132 ASP A O 1
ATOM 1044 N N . GLU A 1 133 ? -19.287 6.999 8.422 1.00 93.50 133 GLU A N 1
ATOM 1045 C CA . GLU A 1 133 ? -19.387 6.421 7.071 1.00 93.50 133 GLU A CA 1
ATOM 1046 C C . GLU A 1 133 ? -19.765 4.931 7.076 1.00 93.50 133 GLU A C 1
ATOM 1048 O O . GLU A 1 133 ? -20.274 4.415 6.082 1.00 93.50 133 GLU A O 1
ATOM 1053 N N . VAL A 1 134 ? -19.440 4.212 8.151 1.00 91.12 134 VAL A N 1
ATOM 1054 C CA . VAL A 1 134 ? -19.653 2.762 8.266 1.00 91.12 134 VAL A CA 1
ATOM 1055 C C . VAL A 1 134 ? -20.968 2.501 8.990 1.00 91.12 134 VAL A C 1
ATOM 1057 O O . VAL A 1 134 ? -21.154 3.014 10.087 1.00 91.12 134 VAL A O 1
ATOM 1060 N N . GLU A 1 135 ? -21.864 1.699 8.416 1.00 82.94 135 GLU A N 1
ATOM 1061 C CA . GLU A 1 135 ? -23.148 1.322 9.038 1.00 82.94 135 GLU A CA 1
ATOM 1062 C C . GLU A 1 135 ? -23.004 0.263 10.144 1.00 82.94 135 GLU A C 1
ATOM 1064 O O . GLU A 1 135 ? -22.238 -0.718 9.963 1.00 82.94 135 GLU A O 1
#

Secondary structure (DSSP, 8-state):
-BHHHHGGGHHHHHHHHHHT-TTEEEEEETTEEEEEE---GGG--HHHHHHHHHHHHHHHHHTTHHHHHHHHHHHHHHHHHHHHHTT--HHHHHHHHHHHHHTTSSGGGTTSSS-HHHHHHHHHHHHHHHTTT--

Sequence (135 aa):
MPAQSATPFLAELLEANFDTTQEVRYAIHQDVLWGVFQHSVAGLSPADFAAALQRLLVLKQQGIDACFTQLIEKRVRQIISLAKQQGQSMDATLQTLDHFYEEGVMGDMSLGTGAKEETLAAWRYQLERLWDEVE

Radius of gyration: 18.37 Å; Cα contacts (8 Å, |Δi|>4): 109; chains: 1; bounding box: 39×22×54 Å

Solvent-accessible surface area (backbone atoms only — not comparable to full-atom values): 7842 Å² total; per-residue (Å²): 96,50,32,78,65,46,53,91,40,49,67,42,45,54,48,38,40,70,75,68,44,69,78,34,30,70,46,78,58,94,65,24,52,40,79,46,72,81,78,61,74,94,75,61,46,74,66,58,53,51,52,48,51,54,49,47,51,51,48,60,72,53,61,57,55,68,38,51,53,52,52,50,51,60,50,42,52,52,51,49,34,53,36,52,76,71,71,50,50,70,70,60,50,52,54,49,50,52,48,38,47,74,71,40,77,54,48,87,61,74,60,57,102,62,57,73,66,56,53,53,50,52,53,52,52,48,41,67,69,43,52,83,74,54,117

Mean predicted aligned error: 6.27 Å